Protein AF-A0A7S1RC04-F1 (afdb_monomer_lite)

pLDDT: mean 93.97, std 11.04, range [37.19, 98.81]

Sequence (158 aa):
VGATGAVGEEMIQVLHDRRFPLTELVLLASERSAGKKLSTAYGEKEVLPFSVEAAQACDIALLAVSGTFSTEFSPKITANGKTVVIDNSSAFRYHDEVPLVVPEINSDAMKGKLLVANPNCTTAIAAMALWPLHQRFTLRKVIVSTYQAGSRGGGGRR

Radius of gyration: 16.84 Å; chains: 1; bounding box: 43×35×43 Å

Organism: Alexandrium catenella (NCBI:txid2925)

Structure (mmCIF, N/CA/C/O backbone):
data_AF-A0A7S1RC04-F1
#
_entry.id   AF-A0A7S1RC04-F1
#
loop_
_atom_site.group_PDB
_atom_site.id
_atom_site.type_symbol
_atom_site.label_atom_id
_atom_site.label_alt_id
_atom_site.label_comp_id
_atom_site.label_asym_id
_atom_site.label_entity_id
_atom_site.label_seq_id
_atom_site.pdbx_PDB_ins_code
_atom_site.Cartn_x
_atom_site.Cartn_y
_atom_site.Cartn_z
_atom_site.occupancy
_atom_site.B_iso_or_equiv
_atom_site.auth_seq_id
_atom_site.auth_comp_id
_atom_site.auth_asym_id
_atom_site.auth_atom_id
_atom_site.pdbx_PDB_model_num
ATOM 1 N N . VAL A 1 1 ? -6.819 1.592 6.398 1.00 97.00 1 VAL A N 1
ATOM 2 C CA . VAL A 1 1 ? -6.542 2.812 7.199 1.00 97.00 1 VAL A CA 1
ATOM 3 C C . VAL A 1 1 ? -6.473 4.017 6.272 1.00 97.00 1 VAL A C 1
ATOM 5 O O . VAL A 1 1 ? -5.847 3.915 5.225 1.00 97.00 1 VAL A O 1
ATOM 8 N N . GLY A 1 2 ? -7.118 5.132 6.626 1.00 95.00 2 GLY A N 1
ATOM 9 C CA . GLY A 1 2 ? -7.278 6.290 5.734 1.00 95.00 2 GLY A CA 1
ATOM 10 C C . GLY A 1 2 ? -8.514 6.190 4.832 1.00 95.00 2 GLY A C 1
ATOM 11 O O . GLY A 1 2 ? -8.519 6.722 3.726 1.00 95.00 2 GLY A O 1
ATOM 12 N N . ALA A 1 3 ? -9.558 5.492 5.296 1.00 92.50 3 ALA A N 1
ATOM 13 C CA . ALA A 1 3 ? -10.728 5.123 4.492 1.00 92.50 3 ALA A CA 1
ATOM 14 C C . ALA A 1 3 ? -11.538 6.312 3.93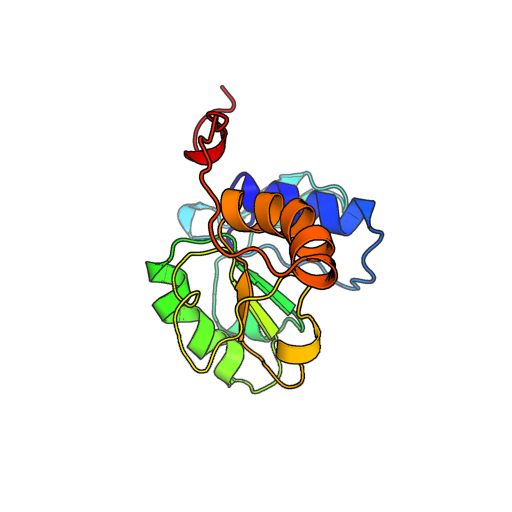9 1.00 92.50 3 ALA A C 1
ATOM 16 O O . ALA A 1 3 ? -12.232 6.163 2.945 1.00 92.50 3 ALA A O 1
ATOM 17 N N . THR A 1 4 ? -11.448 7.489 4.562 1.00 92.12 4 THR A N 1
ATOM 18 C CA . THR A 1 4 ? -12.226 8.687 4.195 1.00 92.12 4 THR A CA 1
ATOM 19 C C . THR A 1 4 ? -11.527 9.604 3.187 1.00 92.12 4 THR A C 1
ATOM 21 O O . THR A 1 4 ? -11.988 10.717 2.955 1.00 92.12 4 THR A O 1
ATOM 24 N N . GLY A 1 5 ? -10.344 9.227 2.696 1.00 91.50 5 GLY A N 1
ATOM 25 C CA . GLY A 1 5 ? -9.629 9.974 1.660 1.00 91.50 5 GLY A CA 1
ATOM 26 C C . GLY A 1 5 ? -9.881 9.387 0.274 1.00 91.50 5 GLY A C 1
ATOM 27 O O . GLY A 1 5 ? -10.222 8.215 0.158 1.00 91.50 5 GLY A O 1
ATOM 28 N N . ALA A 1 6 ? -9.610 10.161 -0.781 1.00 91.75 6 ALA A N 1
ATOM 29 C CA . ALA A 1 6 ? -9.843 9.740 -2.169 1.00 91.75 6 ALA A CA 1
ATOM 30 C C . ALA A 1 6 ? -9.187 8.390 -2.530 1.00 91.75 6 ALA A C 1
ATOM 32 O O . ALA A 1 6 ? -9.783 7.575 -3.223 1.00 91.75 6 ALA A O 1
ATOM 33 N N . VAL A 1 7 ? -7.972 8.126 -2.033 1.00 94.12 7 VAL A N 1
ATOM 34 C CA . VAL A 1 7 ? -7.292 6.836 -2.250 1.00 94.12 7 VAL A CA 1
ATOM 35 C C . VAL A 1 7 ? -7.971 5.702 -1.476 1.00 94.12 7 VAL A C 1
ATOM 37 O O . VAL A 1 7 ? -8.068 4.596 -1.990 1.00 94.12 7 VAL A O 1
ATOM 40 N N . GLY A 1 8 ? -8.442 5.961 -0.252 1.00 95.25 8 GLY A N 1
ATOM 41 C CA . GLY A 1 8 ? -9.150 4.965 0.554 1.00 95.25 8 GLY A CA 1
ATOM 42 C C . GLY A 1 8 ? -10.492 4.571 -0.064 1.00 95.25 8 GLY A C 1
ATOM 43 O O . GLY A 1 8 ? -10.797 3.384 -0.133 1.00 95.25 8 GLY A O 1
ATOM 44 N N . GLU A 1 9 ? -11.246 5.547 -0.573 1.00 94.50 9 GLU A N 1
ATOM 45 C CA . GLU A 1 9 ? -12.485 5.310 -1.326 1.00 94.50 9 GLU A CA 1
ATOM 46 C C . GLU A 1 9 ? -12.227 4.452 -2.573 1.00 94.50 9 GLU A C 1
ATOM 48 O O . GLU A 1 9 ? -12.908 3.449 -2.783 1.00 94.50 9 GLU A O 1
ATOM 53 N N . GLU A 1 10 ? -11.193 4.787 -3.351 1.00 95.94 10 GLU A N 1
ATOM 54 C CA . GLU A 1 10 ? -10.810 4.016 -4.538 1.00 95.94 10 GLU A CA 1
ATOM 55 C C . GLU A 1 10 ? -10.377 2.587 -4.180 1.00 95.94 10 GLU A C 1
ATOM 57 O O . GLU A 1 10 ? -10.778 1.636 -4.843 1.00 95.94 10 GLU A O 1
ATOM 62 N N . MET A 1 11 ? -9.609 2.399 -3.099 1.00 97.31 11 MET A N 1
ATOM 63 C CA . MET A 1 11 ? -9.238 1.061 -2.621 1.00 97.31 11 MET A CA 1
ATOM 64 C C . MET A 1 11 ? -10.478 0.206 -2.329 1.00 97.31 11 MET A C 1
ATOM 66 O O . MET A 1 11 ? -10.514 -0.961 -2.715 1.00 97.31 11 MET A O 1
ATOM 70 N N . ILE A 1 12 ? -11.501 0.774 -1.683 1.00 96.81 12 ILE A N 1
ATOM 71 C CA . ILE A 1 12 ? -12.757 0.067 -1.390 1.00 96.81 12 ILE A CA 1
ATOM 72 C C . ILE A 1 12 ? -13.484 -0.302 -2.690 1.00 96.81 12 ILE A C 1
ATOM 74 O O . ILE A 1 12 ? -13.947 -1.436 -2.827 1.00 96.81 12 ILE A O 1
ATOM 78 N N . GLN A 1 13 ? -13.553 0.622 -3.652 1.00 97.31 13 GLN A N 1
ATOM 79 C CA . GLN A 1 13 ? -14.194 0.374 -4.943 1.00 97.31 13 GLN A CA 1
ATOM 80 C C . GLN A 1 13 ? -13.475 -0.726 -5.738 1.00 97.31 13 GLN A C 1
ATOM 82 O O . GLN A 1 13 ? -14.113 -1.660 -6.218 1.00 97.31 13 GLN A O 1
ATOM 87 N N . VAL A 1 14 ? -12.142 -0.682 -5.808 1.00 97.31 14 VAL A N 1
ATOM 88 C CA . VAL A 1 14 ? -11.339 -1.694 -6.509 1.00 97.31 14 VAL A CA 1
ATOM 89 C C . VAL A 1 14 ? -11.496 -3.075 -5.870 1.00 97.31 14 VAL A C 1
ATOM 91 O O . VAL A 1 14 ? -11.603 -4.066 -6.593 1.00 97.31 14 VAL A O 1
ATOM 94 N N . LEU A 1 15 ? -11.539 -3.170 -4.535 1.00 97.94 15 LEU A N 1
ATOM 95 C CA . LEU A 1 15 ? -11.809 -4.442 -3.850 1.00 97.94 15 LEU A CA 1
ATOM 96 C C . LEU A 1 15 ? -13.155 -5.035 -4.288 1.00 97.94 15 LEU A C 1
ATOM 98 O O . LEU A 1 15 ? -13.232 -6.232 -4.579 1.00 97.94 15 LEU A O 1
ATOM 102 N N . HIS A 1 16 ? -14.185 -4.194 -4.397 1.00 97.56 16 HIS A N 1
ATOM 103 C CA . HIS A 1 16 ? -15.508 -4.609 -4.852 1.00 97.56 16 HIS A CA 1
ATOM 104 C C . HIS A 1 16 ? -15.491 -5.062 -6.315 1.00 97.56 16 HIS A C 1
ATOM 106 O O . HIS A 1 16 ? -15.916 -6.176 -6.623 1.00 97.56 16 HIS A O 1
ATOM 112 N N . ASP A 1 17 ? -14.942 -4.245 -7.213 1.00 98.00 17 ASP A N 1
ATOM 113 C CA . ASP A 1 17 ? -14.945 -4.511 -8.656 1.00 98.00 17 ASP A CA 1
ATOM 114 C C . ASP A 1 17 ? -14.143 -5.768 -9.009 1.00 98.00 17 ASP A C 1
ATOM 116 O O . ASP A 1 17 ? -14.490 -6.529 -9.916 1.00 98.00 17 ASP A O 1
ATOM 120 N N . ARG A 1 18 ? -13.085 -6.044 -8.239 1.00 97.44 18 ARG A N 1
ATOM 121 C CA . ARG A 1 18 ? -12.278 -7.263 -8.368 1.00 97.44 18 ARG A CA 1
ATOM 122 C C . ARG A 1 18 ? -12.934 -8.479 -7.717 1.00 97.44 18 ARG A C 1
ATOM 124 O O . ARG A 1 18 ? -12.379 -9.570 -7.850 1.00 97.44 18 ARG A O 1
ATOM 131 N N . ARG A 1 19 ? -14.087 -8.313 -7.053 1.00 97.19 19 ARG A N 1
ATOM 132 C CA . ARG A 1 19 ? -14.754 -9.325 -6.218 1.00 97.19 19 ARG A CA 1
ATOM 133 C C . ARG A 1 19 ? -13.761 -9.961 -5.247 1.00 97.19 19 ARG A C 1
ATOM 135 O O . ARG A 1 19 ? -13.673 -11.183 -5.146 1.00 97.19 19 ARG A O 1
ATOM 142 N N . PHE A 1 20 ? -12.953 -9.118 -4.601 1.00 97.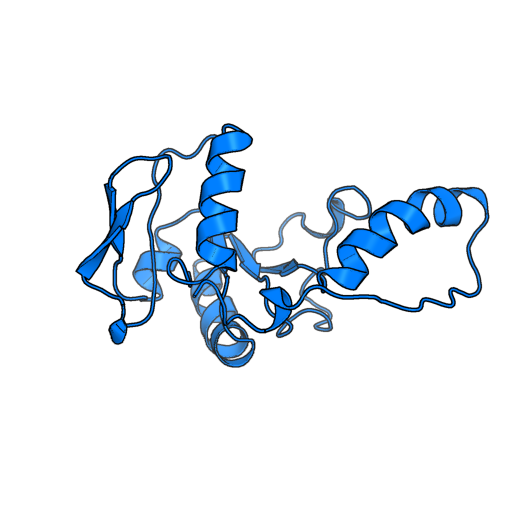69 20 PHE A N 1
ATOM 143 C CA . PHE A 1 20 ? -11.940 -9.576 -3.662 1.00 97.69 20 PHE A CA 1
ATOM 144 C C . PHE A 1 20 ? -12.621 -10.376 -2.537 1.00 97.69 20 PHE A C 1
ATOM 146 O O . PHE A 1 20 ? -13.628 -9.903 -2.003 1.00 97.69 20 PHE A O 1
ATOM 153 N N . PRO A 1 21 ? -12.120 -11.576 -2.187 1.00 96.38 21 PRO A N 1
ATOM 154 C CA . PRO A 1 21 ? -12.811 -12.509 -1.299 1.00 96.38 21 PRO A CA 1
ATOM 155 C C . PRO A 1 21 ? -12.653 -12.115 0.178 1.00 96.38 21 PRO A C 1
ATOM 157 O O . PRO A 1 21 ? -12.090 -12.860 0.974 1.00 96.38 21 PRO A O 1
ATOM 160 N N . LEU A 1 22 ? -13.127 -10.925 0.547 1.00 96.06 22 LEU A N 1
ATOM 161 C CA . LEU A 1 22 ? -13.176 -10.478 1.936 1.00 96.06 22 LEU A CA 1
ATOM 162 C C . LEU A 1 22 ? -14.443 -10.986 2.628 1.00 96.06 22 LEU A C 1
ATOM 164 O O . LEU A 1 22 ? -15.527 -10.993 2.045 1.00 96.06 22 LEU A O 1
ATOM 168 N N . THR A 1 23 ? -14.300 -11.382 3.887 1.00 96.62 23 THR A N 1
ATOM 169 C CA . THR A 1 23 ? -15.412 -11.715 4.789 1.00 96.62 23 THR A CA 1
ATOM 170 C C . THR A 1 23 ? -15.867 -10.497 5.590 1.00 96.62 23 THR A C 1
ATOM 172 O O . THR A 1 23 ? -17.047 -10.373 5.911 1.00 96.62 23 THR A O 1
ATOM 175 N N . GLU A 1 24 ? -14.947 -9.574 5.870 1.00 96.75 24 GLU A N 1
ATOM 176 C CA . GLU A 1 24 ? -15.186 -8.371 6.656 1.00 96.75 24 GLU A CA 1
ATOM 177 C C . GLU A 1 24 ? -14.408 -7.177 6.084 1.00 96.75 24 GLU A C 1
ATOM 179 O O . GLU A 1 24 ? -13.283 -7.313 5.603 1.00 96.75 24 GLU A O 1
ATOM 184 N N . LEU A 1 25 ? -15.026 -5.992 6.128 1.00 97.62 25 LEU A N 1
ATOM 185 C CA . LEU A 1 25 ? -14.415 -4.723 5.736 1.00 97.62 25 LEU A CA 1
ATOM 186 C C . LEU A 1 25 ? -14.439 -3.764 6.929 1.00 97.62 25 LEU A C 1
ATOM 188 O O . LEU A 1 25 ? -15.508 -3.279 7.303 1.00 97.62 25 LEU A O 1
ATOM 192 N N . VAL A 1 26 ? -13.258 -3.460 7.474 1.00 98.00 26 VAL A N 1
ATOM 193 C CA . VAL A 1 26 ? -13.074 -2.536 8.603 1.00 98.00 26 VAL A CA 1
ATOM 194 C C . VAL A 1 26 ? -12.510 -1.204 8.105 1.00 98.00 26 VAL A C 1
ATOM 196 O O . VAL A 1 26 ? -11.419 -1.137 7.531 1.00 98.00 26 VAL A O 1
ATOM 199 N N . LEU A 1 27 ? -13.247 -0.114 8.329 1.00 98.12 27 LEU A N 1
ATOM 200 C CA . LEU A 1 27 ? -12.855 1.226 7.890 1.00 98.12 27 LEU A CA 1
ATOM 201 C C . LEU A 1 27 ? -12.223 2.002 9.048 1.00 98.12 27 LEU A C 1
ATOM 203 O O . LEU A 1 27 ? -12.922 2.469 9.937 1.00 98.12 27 LEU A O 1
ATOM 207 N N . LEU A 1 28 ? -10.899 2.163 9.018 1.00 97.94 28 LEU A N 1
ATOM 208 C CA . LEU A 1 28 ? -10.142 2.897 10.044 1.00 97.94 28 LEU A CA 1
ATOM 209 C C . LEU A 1 28 ? -9.717 4.282 9.541 1.00 97.94 28 LEU A C 1
ATOM 211 O O . LEU A 1 28 ? -9.136 4.395 8.450 1.00 97.94 28 LEU A O 1
ATOM 215 N N . ALA A 1 29 ? -9.935 5.326 10.342 1.00 94.75 29 ALA A N 1
ATOM 216 C CA . ALA A 1 29 ? -9.491 6.696 10.064 1.00 94.75 29 ALA A CA 1
ATOM 217 C C . ALA A 1 29 ? -9.077 7.445 11.347 1.00 94.75 29 ALA A C 1
ATOM 219 O O . ALA A 1 29 ? -9.044 6.875 12.431 1.00 94.75 29 ALA A O 1
ATOM 220 N N . SER A 1 30 ? -8.721 8.728 11.233 1.00 91.81 30 SER A N 1
ATOM 221 C CA . SER A 1 30 ? -8.429 9.566 12.404 1.00 91.81 30 SER A CA 1
ATOM 222 C C . SER A 1 30 ? -9.666 9.774 13.283 1.00 91.81 30 SER A C 1
ATOM 224 O O . SER A 1 30 ? -10.789 9.692 12.788 1.00 91.81 30 SER A O 1
ATOM 226 N N . GLU A 1 31 ? -9.471 10.147 14.552 1.00 91.19 31 GLU A N 1
ATOM 227 C CA . GLU A 1 31 ? -10.570 10.478 15.479 1.00 91.19 31 GLU A CA 1
ATOM 228 C C . GLU A 1 31 ? -11.537 11.521 14.904 1.00 91.19 31 GLU A C 1
ATOM 230 O O . GLU A 1 31 ? -12.748 11.375 15.013 1.00 91.19 31 GLU A O 1
ATOM 235 N N . ARG A 1 32 ? -11.020 12.521 14.174 1.00 89.56 32 ARG A N 1
ATOM 236 C CA . ARG A 1 32 ? -11.834 13.541 13.480 1.00 89.56 32 ARG A CA 1
ATOM 237 C C . ARG A 1 32 ? -12.855 12.942 12.502 1.00 89.56 32 ARG A C 1
ATOM 239 O O . ARG A 1 32 ? -13.819 13.603 12.119 1.00 89.56 32 ARG A O 1
ATOM 246 N N . SER A 1 33 ? -12.585 11.745 11.997 1.00 90.38 33 SER A N 1
ATOM 247 C CA . SER A 1 33 ? -13.412 11.082 10.992 1.00 90.38 33 SER A CA 1
ATOM 248 C C . SER A 1 33 ? -14.164 9.869 11.535 1.00 90.38 33 SER A C 1
ATOM 250 O O . SER A 1 33 ? -14.984 9.321 10.803 1.00 90.38 33 SER A O 1
ATOM 252 N N . ALA A 1 34 ? -13.904 9.473 12.781 1.00 91.38 34 ALA A N 1
ATOM 253 C CA . ALA A 1 34 ? -14.606 8.389 13.449 1.00 91.38 34 ALA A CA 1
ATOM 254 C C . ALA A 1 34 ? -16.098 8.720 13.635 1.00 91.38 34 ALA A C 1
ATOM 256 O O . ALA A 1 34 ? -16.475 9.885 13.769 1.00 91.38 34 ALA A O 1
ATOM 257 N N . GLY A 1 35 ? -16.949 7.694 13.591 1.00 92.62 35 GLY A N 1
ATOM 258 C CA . GLY A 1 35 ? -18.408 7.807 13.691 1.00 92.62 35 GLY A CA 1
ATOM 259 C C . GLY A 1 35 ? -19.099 8.287 12.409 1.00 92.62 35 GLY A C 1
ATOM 260 O O . GLY A 1 35 ? -20.327 8.285 12.323 1.00 92.62 35 GLY A O 1
ATOM 261 N N . LYS A 1 36 ? -18.343 8.683 11.374 1.00 93.69 36 LYS A N 1
ATOM 262 C CA . LYS A 1 36 ? -18.922 8.959 10.055 1.00 93.69 36 LYS A CA 1
ATOM 263 C C . LYS A 1 36 ? -19.407 7.665 9.425 1.00 93.69 36 LYS A C 1
ATOM 265 O O . LYS A 1 36 ? -18.735 6.640 9.499 1.00 93.69 36 LYS A O 1
ATOM 270 N N . LYS A 1 37 ? -20.527 7.744 8.718 1.00 94.75 37 LYS A N 1
ATOM 271 C CA . LYS A 1 37 ? -20.991 6.665 7.854 1.00 94.75 37 LYS A CA 1
ATOM 272 C C . LYS A 1 37 ? -20.551 6.927 6.421 1.00 94.75 37 LYS A C 1
ATOM 274 O O . LYS A 1 37 ? -20.836 7.989 5.873 1.00 94.75 37 LYS A O 1
ATOM 279 N N . LEU A 1 38 ? -19.838 5.976 5.831 1.00 94.00 38 LEU A N 1
ATOM 280 C CA . LEU A 1 38 ? -19.465 5.997 4.422 1.00 94.00 38 LEU A CA 1
ATOM 281 C C . LEU A 1 38 ? -20.409 5.088 3.642 1.00 94.00 38 LEU A C 1
ATOM 283 O O . LEU A 1 38 ? -20.582 3.917 3.982 1.00 94.00 38 LEU A O 1
ATOM 287 N N . SER A 1 39 ? -20.998 5.626 2.576 1.00 94.50 39 SER A N 1
ATOM 288 C CA . SER A 1 39 ? -21.668 4.808 1.570 1.00 94.50 39 SER A CA 1
ATOM 289 C C . SER A 1 39 ? -20.593 4.133 0.724 1.00 94.50 39 SER A C 1
ATOM 291 O O . SER A 1 39 ? -19.794 4.811 0.081 1.00 94.50 39 SER A O 1
ATOM 293 N N . THR A 1 40 ? -20.527 2.806 0.778 1.00 95.25 40 THR A N 1
ATOM 294 C CA . THR A 1 40 ? -19.552 2.011 0.025 1.00 95.25 40 THR A CA 1
ATOM 295 C C . THR A 1 40 ? -20.266 1.032 -0.896 1.00 95.25 40 THR A C 1
ATOM 297 O O . THR A 1 40 ? -21.453 0.749 -0.721 1.00 95.25 40 THR A O 1
ATOM 300 N N . ALA A 1 41 ? -19.531 0.433 -1.832 1.00 91.94 41 ALA A N 1
ATOM 301 C CA . ALA A 1 41 ? -20.053 -0.664 -2.645 1.00 91.94 41 ALA A CA 1
ATOM 302 C C . ALA A 1 41 ? -20.456 -1.906 -1.811 1.00 91.94 41 ALA A C 1
ATOM 304 O O . ALA A 1 41 ? -21.198 -2.759 -2.285 1.00 91.94 41 ALA A O 1
ATOM 305 N N . TYR A 1 42 ? -20.036 -1.979 -0.541 1.00 94.88 42 TYR A N 1
ATOM 306 C CA . TYR A 1 42 ? -20.425 -3.003 0.436 1.00 94.88 42 TYR A CA 1
ATOM 307 C C . TYR A 1 42 ? -21.560 -2.543 1.371 1.00 94.88 42 TYR A C 1
ATOM 309 O O . TYR A 1 42 ? -21.734 -3.090 2.463 1.00 94.88 42 TYR A O 1
ATOM 317 N N . GLY A 1 43 ? -22.307 -1.511 0.969 1.00 95.06 43 GLY A N 1
ATOM 318 C CA . GLY A 1 43 ? -23.336 -0.862 1.776 1.00 95.06 43 GLY A CA 1
ATOM 319 C C . GLY A 1 43 ? -22.791 0.256 2.668 1.00 95.06 43 GLY A C 1
ATOM 320 O O . GLY A 1 43 ? -21.632 0.668 2.569 1.00 95.06 43 GLY A O 1
ATOM 321 N N . GLU A 1 44 ? -23.653 0.777 3.538 1.00 97.00 44 GLU A N 1
ATOM 322 C CA . GLU A 1 44 ? -23.272 1.794 4.519 1.00 97.00 44 GLU A CA 1
ATOM 323 C C . GLU A 1 44 ? -22.389 1.171 5.612 1.00 97.00 44 GLU A C 1
ATOM 325 O O . GLU A 1 44 ? -22.755 0.170 6.230 1.00 97.00 44 GLU A O 1
ATOM 330 N N . LYS A 1 45 ? -21.210 1.756 5.841 1.00 96.50 45 LYS A N 1
ATOM 331 C CA . LYS A 1 45 ? -20.232 1.296 6.833 1.00 96.50 45 LYS A CA 1
ATOM 332 C C . LYS A 1 45 ? -19.828 2.443 7.747 1.00 96.50 45 LYS A C 1
ATOM 334 O O . LYS A 1 45 ? -19.566 3.553 7.285 1.00 96.50 45 LYS A O 1
ATOM 339 N N . GLU A 1 46 ? -19.760 2.170 9.042 1.00 97.00 46 GLU A N 1
ATOM 340 C CA . GLU A 1 46 ? -19.236 3.123 10.014 1.00 97.00 46 GLU A CA 1
ATOM 341 C C . GLU A 1 46 ? -17.705 3.165 9.956 1.00 97.00 46 GLU A C 1
ATOM 343 O O . GLU A 1 46 ? -17.036 2.137 9.834 1.00 97.00 46 GLU A O 1
ATOM 348 N N . VAL A 1 47 ? -17.152 4.372 10.031 1.00 97.50 47 VAL A N 1
ATOM 349 C CA . VAL A 1 47 ? -15.717 4.610 10.143 1.00 97.50 47 VAL A CA 1
ATOM 350 C C . VAL A 1 47 ? -15.330 4.578 11.613 1.00 97.50 47 VAL A C 1
ATOM 352 O O . VAL A 1 47 ? -15.769 5.415 12.400 1.00 97.50 47 VAL A O 1
ATOM 355 N N . LEU A 1 48 ? -14.463 3.641 11.972 1.00 97.69 48 LEU A N 1
ATOM 356 C CA . LEU A 1 48 ? -13.939 3.489 13.320 1.00 97.69 48 LEU A CA 1
ATOM 357 C C . LEU A 1 48 ? -12.674 4.346 13.511 1.00 97.69 48 LEU A C 1
ATOM 359 O O . LEU A 1 48 ? -11.925 4.584 12.548 1.00 97.69 48 LEU A O 1
ATOM 363 N N . PRO A 1 49 ? -12.402 4.810 14.744 1.00 97.19 49 PRO A N 1
ATOM 364 C CA . PRO A 1 49 ? -11.122 5.425 15.053 1.00 97.19 49 PRO A CA 1
ATOM 365 C C . PRO A 1 49 ? -10.005 4.396 14.860 1.00 97.19 49 PRO A C 1
ATOM 367 O O . PRO A 1 49 ? -10.153 3.212 15.158 1.00 97.19 49 PRO A O 1
ATOM 370 N N . PHE A 1 50 ? -8.875 4.848 14.333 1.00 97.94 50 PHE A N 1
ATOM 371 C CA . PHE A 1 50 ? -7.702 4.006 14.193 1.00 97.94 50 PHE A CA 1
ATOM 372 C C . PHE A 1 50 ? -7.175 3.586 15.569 1.00 97.94 50 PHE A C 1
ATOM 374 O O . PHE A 1 50 ? -6.907 4.429 16.422 1.00 97.94 50 PHE A O 1
ATOM 381 N N . SER A 1 51 ? -6.933 2.287 15.724 1.00 98.00 51 SER A N 1
ATOM 382 C CA . SER A 1 51 ? -6.054 1.739 16.749 1.00 98.00 51 SER A CA 1
ATOM 383 C C . SER A 1 51 ? -5.185 0.638 16.137 1.00 98.00 51 SER A C 1
ATOM 385 O O . SER A 1 51 ? -5.523 0.071 15.088 1.00 98.00 51 SER A O 1
ATOM 387 N N . VAL A 1 52 ? -4.052 0.342 16.775 1.00 98.44 52 VAL A N 1
ATOM 388 C CA . VAL A 1 52 ? -3.165 -0.742 16.328 1.00 98.44 52 VAL A CA 1
ATOM 389 C C . VAL A 1 52 ? -3.882 -2.083 16.456 1.00 98.44 52 VAL A C 1
ATOM 391 O O . VAL A 1 52 ? -3.789 -2.901 15.552 1.00 98.44 52 VAL A O 1
ATOM 394 N N . GLU A 1 53 ? -4.660 -2.274 17.516 1.00 98.31 53 GLU A N 1
ATOM 395 C CA . GLU A 1 53 ? -5.414 -3.496 17.806 1.00 98.31 53 GLU A CA 1
ATOM 396 C C . GLU A 1 53 ? -6.476 -3.757 16.734 1.00 98.31 53 GLU A C 1
ATOM 398 O O . GLU A 1 53 ? -6.581 -4.872 16.229 1.00 98.31 53 GLU A O 1
ATOM 403 N N . ALA A 1 54 ? -7.221 -2.723 16.326 1.00 97.88 54 ALA A N 1
ATOM 404 C CA . ALA A 1 54 ? -8.220 -2.845 15.269 1.00 97.88 54 ALA A CA 1
ATOM 405 C C . ALA A 1 54 ? -7.579 -3.192 13.915 1.00 97.88 54 ALA A C 1
ATOM 407 O O . ALA A 1 54 ? -8.117 -3.994 13.154 1.00 97.88 54 ALA A O 1
ATOM 408 N N . ALA A 1 55 ? -6.407 -2.621 13.617 1.00 98.31 55 ALA A N 1
ATOM 409 C CA . ALA A 1 55 ? -5.649 -2.981 12.422 1.00 98.31 55 ALA A CA 1
ATOM 410 C C . ALA A 1 55 ? -5.069 -4.406 12.512 1.00 98.31 55 ALA A C 1
ATOM 412 O O . ALA A 1 55 ? -5.093 -5.132 11.523 1.00 98.31 55 ALA A O 1
ATOM 413 N N . GLN A 1 56 ? -4.596 -4.819 13.690 1.00 98.56 56 GLN A N 1
ATOM 414 C CA . GLN A 1 56 ? -4.050 -6.153 13.960 1.00 98.56 56 GLN A CA 1
ATOM 415 C C . GLN A 1 56 ? -5.107 -7.263 13.970 1.00 98.56 56 GLN A C 1
ATOM 417 O O . GLN A 1 56 ? -4.760 -8.434 13.819 1.00 98.56 56 GLN A O 1
ATOM 422 N N . ALA A 1 57 ? -6.382 -6.917 14.156 1.00 98.12 57 ALA A N 1
ATOM 423 C CA . ALA A 1 57 ? -7.497 -7.849 14.027 1.00 98.12 57 ALA A CA 1
ATOM 424 C C . ALA A 1 57 ? -7.785 -8.237 12.563 1.00 98.12 57 ALA A C 1
ATOM 426 O O . ALA A 1 57 ? -8.493 -9.210 12.324 1.00 98.12 57 ALA A O 1
ATOM 427 N N . CYS A 1 58 ? -7.236 -7.499 11.591 1.00 98.44 58 CYS A N 1
ATOM 428 C CA . CYS A 1 58 ? -7.374 -7.793 10.167 1.00 98.44 58 CYS A CA 1
ATOM 429 C C . CYS A 1 58 ? -6.212 -8.662 9.656 1.00 98.44 58 CYS A C 1
ATOM 431 O O . CYS A 1 58 ? -5.063 -8.498 10.078 1.00 98.44 58 CYS A O 1
ATOM 433 N N . ASP A 1 59 ? -6.481 -9.509 8.660 1.00 98.44 59 ASP A N 1
ATOM 434 C CA . ASP A 1 59 ? -5.427 -10.239 7.938 1.00 98.44 59 ASP A CA 1
ATOM 435 C C . ASP A 1 59 ? -4.582 -9.298 7.064 1.00 98.44 59 ASP A C 1
ATOM 437 O O . ASP A 1 59 ? -3.363 -9.443 6.963 1.00 98.44 59 ASP A O 1
ATOM 441 N N . ILE A 1 60 ? -5.231 -8.308 6.437 1.00 98.50 60 ILE A N 1
ATOM 442 C CA . ILE A 1 60 ? -4.603 -7.336 5.537 1.00 98.50 60 ILE A CA 1
ATOM 443 C C . ILE A 1 60 ? -5.001 -5.917 5.947 1.00 98.50 60 ILE A C 1
ATOM 445 O O . ILE A 1 60 ? -6.183 -5.589 6.042 1.00 98.50 60 ILE A O 1
ATOM 449 N N . ALA A 1 61 ? -4.008 -5.045 6.108 1.00 98.56 61 ALA A N 1
ATOM 450 C CA . ALA A 1 61 ? -4.183 -3.620 6.341 1.00 98.56 61 ALA A CA 1
ATOM 451 C C . ALA A 1 61 ? -3.689 -2.813 5.128 1.00 98.56 61 ALA A C 1
ATOM 453 O O . ALA A 1 61 ? -2.490 -2.667 4.895 1.00 98.56 61 ALA A O 1
ATOM 454 N N . LEU A 1 62 ? -4.627 -2.245 4.364 1.00 98.56 62 LEU A N 1
ATOM 455 C CA . LEU A 1 62 ? -4.320 -1.299 3.286 1.00 98.56 62 LEU A CA 1
ATOM 456 C C . LEU A 1 62 ? -4.171 0.115 3.861 1.00 98.56 62 LEU A C 1
ATOM 458 O O . LEU A 1 62 ? -5.094 0.629 4.505 1.00 98.56 62 LEU A O 1
ATOM 462 N N . LEU A 1 63 ? -3.019 0.750 3.653 1.00 98.44 63 LEU A N 1
ATOM 463 C CA . LEU A 1 63 ? -2.697 2.063 4.216 1.00 98.44 63 LEU A CA 1
ATOM 464 C C . LEU A 1 63 ? -2.737 3.155 3.142 1.00 98.44 63 LEU A C 1
ATOM 466 O O . LEU A 1 63 ? -1.865 3.232 2.283 1.00 98.44 63 LEU A O 1
ATOM 470 N N . ALA A 1 64 ? -3.726 4.044 3.244 1.00 96.81 64 ALA A N 1
ATOM 471 C CA . A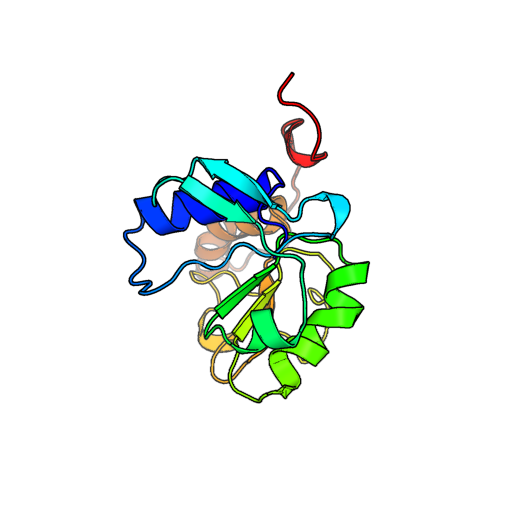LA A 1 64 ? -3.874 5.268 2.455 1.00 96.81 64 ALA A CA 1
ATOM 472 C C . ALA A 1 64 ? -3.651 6.503 3.348 1.00 96.81 64 ALA A C 1
ATOM 474 O O . ALA A 1 64 ? -4.541 7.327 3.559 1.00 96.81 64 ALA A O 1
ATOM 475 N N . VAL A 1 65 ? -2.462 6.587 3.940 1.00 96.00 65 VAL A N 1
ATOM 476 C CA . VAL A 1 65 ? -2.105 7.538 5.007 1.00 96.00 65 VAL A CA 1
ATOM 477 C C . VAL A 1 65 ? -0.828 8.311 4.666 1.00 96.00 65 VAL A C 1
ATOM 479 O O . VAL A 1 65 ? -0.184 8.055 3.647 1.00 96.00 65 VAL A O 1
ATOM 482 N N . SER A 1 66 ? -0.459 9.288 5.500 1.00 95.94 66 SER A N 1
ATOM 483 C CA . SER A 1 66 ? 0.805 10.012 5.337 1.00 95.94 66 SER A CA 1
ATOM 484 C C . SER A 1 66 ? 2.012 9.102 5.586 1.00 95.94 66 SER A C 1
ATOM 486 O O . SER A 1 66 ? 1.929 8.117 6.319 1.00 95.94 66 SER A O 1
ATOM 488 N N . GLY A 1 67 ? 3.167 9.481 5.027 1.00 97.00 67 GLY A N 1
ATOM 489 C CA . GLY A 1 67 ? 4.424 8.778 5.290 1.00 97.00 67 GLY A CA 1
ATOM 490 C C . GLY A 1 67 ? 4.784 8.764 6.777 1.00 97.00 67 GLY A C 1
ATOM 491 O O . GLY A 1 67 ? 5.146 7.723 7.300 1.00 97.00 67 GLY A O 1
ATOM 492 N N . THR A 1 68 ? 4.581 9.882 7.479 1.00 97.81 68 THR A N 1
ATOM 493 C CA . THR A 1 68 ? 4.827 9.983 8.928 1.00 97.81 68 THR A CA 1
ATOM 494 C C . THR A 1 68 ? 3.996 8.989 9.735 1.00 97.81 68 THR A C 1
ATOM 496 O O . THR A 1 68 ? 4.530 8.311 10.606 1.00 97.81 68 THR A O 1
ATOM 499 N N . PHE A 1 69 ? 2.708 8.858 9.407 1.00 97.62 69 PHE A N 1
ATOM 500 C CA . PHE A 1 69 ? 1.826 7.895 10.054 1.00 97.62 69 PHE A CA 1
ATOM 501 C C . PHE A 1 69 ? 2.281 6.462 9.764 1.00 97.62 69 PHE A C 1
ATOM 503 O O . PHE A 1 69 ? 2.363 5.644 10.674 1.00 97.62 69 PHE A O 1
ATOM 510 N N . SER A 1 70 ? 2.598 6.152 8.503 1.00 98.25 70 SER A N 1
ATOM 511 C CA . SER A 1 70 ? 3.061 4.812 8.133 1.00 98.25 70 SER A CA 1
ATOM 512 C C . SER A 1 70 ? 4.365 4.446 8.846 1.00 98.25 70 SER A C 1
ATOM 514 O O . SER A 1 70 ? 4.455 3.358 9.408 1.00 98.25 70 SER A O 1
ATOM 516 N N . THR A 1 71 ? 5.348 5.353 8.898 1.00 98.50 71 THR A N 1
ATOM 517 C CA . THR A 1 71 ? 6.614 5.134 9.617 1.00 98.50 71 THR A CA 1
ATOM 518 C C . THR A 1 71 ? 6.379 4.743 11.073 1.00 98.50 71 THR A C 1
ATOM 520 O O . THR A 1 71 ? 7.042 3.842 11.579 1.00 98.50 71 THR A O 1
ATOM 523 N N . GLU A 1 72 ? 5.422 5.388 11.739 1.00 98.44 72 GLU A N 1
ATOM 524 C CA . GLU A 1 72 ? 5.109 5.089 13.132 1.00 98.44 72 GLU A CA 1
ATOM 525 C C . GLU A 1 72 ? 4.329 3.778 13.303 1.00 98.44 72 GLU A C 1
ATOM 527 O O . GLU A 1 72 ? 4.635 2.984 14.197 1.00 98.44 72 GLU A O 1
ATOM 532 N N . PHE A 1 73 ? 3.289 3.563 12.496 1.00 98.62 73 PHE A N 1
ATOM 533 C CA . PHE A 1 73 ? 2.287 2.538 12.781 1.00 98.62 73 PHE A CA 1
ATOM 534 C C . PHE A 1 73 ? 2.447 1.258 11.973 1.00 98.62 73 PHE A C 1
ATOM 536 O O . PHE A 1 73 ? 2.076 0.208 12.488 1.00 98.62 73 PHE A O 1
ATOM 543 N N . SER A 1 74 ? 3.027 1.285 10.772 1.00 98.62 74 SER A N 1
ATOM 544 C CA . SER A 1 74 ? 3.227 0.064 9.979 1.00 98.62 74 SER A CA 1
ATOM 545 C C . SER A 1 74 ? 4.017 -1.007 10.748 1.00 98.62 74 SER A C 1
ATOM 547 O O . SER A 1 74 ? 3.514 -2.127 10.830 1.00 98.62 74 SER A O 1
ATOM 549 N N . PRO A 1 75 ? 5.148 -0.694 11.424 1.00 98.44 75 PRO A N 1
ATOM 550 C CA . PRO A 1 75 ? 5.864 -1.684 12.234 1.00 98.44 75 PRO A CA 1
ATOM 551 C C . PRO A 1 75 ? 5.028 -2.213 13.407 1.00 98.44 75 PRO A C 1
ATOM 553 O O . PRO A 1 75 ? 5.045 -3.410 13.690 1.00 98.44 75 PRO A O 1
ATOM 556 N N . LYS A 1 76 ? 4.256 -1.334 14.064 1.00 98.69 76 LYS A N 1
ATOM 557 C CA . LYS A 1 76 ? 3.375 -1.696 15.188 1.00 98.69 76 LYS A CA 1
ATOM 558 C C . LYS A 1 76 ? 2.256 -2.634 14.733 1.00 98.69 76 LYS A C 1
ATOM 560 O O . LYS A 1 76 ? 1.982 -3.622 15.403 1.00 98.69 76 LYS A O 1
ATOM 565 N N . ILE A 1 77 ? 1.643 -2.369 13.579 1.00 98.75 77 ILE A N 1
ATOM 566 C CA . ILE A 1 77 ? 0.591 -3.217 13.006 1.00 98.75 77 ILE A CA 1
ATOM 567 C C . ILE A 1 77 ? 1.159 -4.605 12.686 1.00 98.75 77 ILE A C 1
ATOM 569 O O . ILE A 1 77 ? 0.578 -5.605 13.089 1.00 98.75 77 ILE A O 1
ATOM 573 N N . THR A 1 78 ? 2.331 -4.686 12.053 1.00 98.62 78 THR A N 1
ATOM 574 C CA . THR A 1 78 ? 2.948 -5.977 11.698 1.00 98.62 78 THR A CA 1
ATOM 575 C C . THR A 1 78 ? 3.542 -6.747 12.882 1.00 98.62 78 THR A C 1
ATOM 577 O O . THR A 1 78 ? 3.879 -7.921 12.740 1.00 98.62 78 THR A O 1
ATOM 580 N N . ALA A 1 79 ? 3.680 -6.121 14.056 1.00 98.44 79 ALA A N 1
ATOM 581 C CA . ALA A 1 79 ? 4.333 -6.720 15.224 1.00 98.44 79 ALA A CA 1
ATOM 582 C C . ALA A 1 79 ? 3.614 -7.969 15.771 1.00 98.44 79 ALA A C 1
ATOM 584 O O . ALA A 1 79 ? 4.224 -8.753 16.494 1.00 98.44 79 ALA A O 1
ATOM 585 N N . ASN A 1 80 ? 2.344 -8.192 15.411 1.00 97.94 80 ASN A N 1
ATOM 586 C CA . ASN A 1 80 ? 1.615 -9.412 15.769 1.00 97.94 80 ASN A CA 1
ATOM 587 C C . ASN A 1 80 ? 2.057 -10.656 14.967 1.00 97.94 80 ASN A C 1
ATOM 589 O O . ASN A 1 80 ? 1.576 -11.757 15.238 1.00 97.94 80 ASN A O 1
ATOM 593 N N . GLY A 1 81 ? 2.934 -10.489 13.969 1.00 98.00 81 GLY A N 1
ATOM 594 C CA . GLY A 1 81 ? 3.456 -11.571 13.137 1.00 98.00 81 GLY A CA 1
ATOM 595 C C . GLY A 1 81 ? 2.462 -12.135 12.115 1.00 98.00 81 GLY A C 1
ATOM 596 O O . GLY A 1 81 ? 2.754 -13.162 11.507 1.00 98.00 81 GLY A O 1
ATOM 597 N N . LYS A 1 82 ? 1.287 -11.513 11.946 1.00 97.88 82 LYS A N 1
ATOM 598 C CA . LYS A 1 82 ? 0.182 -12.047 11.130 1.00 97.88 82 LYS A CA 1
ATOM 599 C C . LYS A 1 82 ? -0.382 -11.037 10.139 1.00 97.88 82 LYS A C 1
ATOM 601 O O . LYS A 1 82 ? -0.574 -11.383 8.980 1.00 97.88 82 LYS A O 1
ATOM 606 N N . THR A 1 83 ? -0.643 -9.807 10.577 1.00 98.69 83 THR A N 1
ATOM 607 C CA . THR A 1 83 ? -1.264 -8.792 9.722 1.00 98.69 83 THR A CA 1
ATOM 608 C C . THR A 1 83 ? -0.281 -8.327 8.660 1.00 98.69 83 THR A C 1
ATOM 610 O O . THR A 1 83 ? 0.808 -7.845 8.976 1.00 98.69 83 THR A O 1
ATOM 613 N N . VAL A 1 84 ? -0.691 -8.429 7.398 1.00 98.69 84 VAL A N 1
ATOM 614 C CA . VAL A 1 84 ? 0.071 -7.916 6.261 1.00 98.69 84 VAL A CA 1
ATOM 615 C C . VAL A 1 84 ? -0.325 -6.467 5.992 1.00 98.69 84 VAL A C 1
ATOM 617 O O . VAL A 1 84 ? -1.475 -6.164 5.685 1.00 98.69 84 VAL A O 1
ATOM 620 N N . VAL A 1 85 ? 0.637 -5.559 6.067 1.00 98.81 85 VAL A N 1
ATOM 621 C CA . VAL A 1 85 ? 0.491 -4.147 5.724 1.00 98.81 85 VAL A CA 1
ATOM 622 C C . VAL A 1 85 ? 0.920 -3.912 4.279 1.00 98.81 85 VAL A C 1
ATOM 624 O O . VAL A 1 85 ? 2.059 -4.193 3.902 1.00 98.81 85 VAL A O 1
ATOM 627 N N . ILE A 1 86 ? 0.021 -3.321 3.491 1.00 98.56 86 ILE A N 1
ATOM 628 C CA . ILE A 1 86 ? 0.326 -2.773 2.165 1.00 98.56 86 ILE A CA 1
ATOM 629 C C . ILE A 1 86 ? 0.307 -1.247 2.269 1.00 98.56 86 ILE A C 1
ATOM 631 O O . ILE A 1 86 ? -0.757 -0.636 2.410 1.00 98.56 86 ILE A O 1
ATOM 635 N N . ASP A 1 87 ? 1.485 -0.628 2.215 1.00 98.50 87 ASP A N 1
ATOM 636 C CA . ASP A 1 87 ? 1.651 0.812 2.408 1.00 98.50 87 ASP A CA 1
ATOM 637 C C . ASP A 1 87 ? 1.709 1.578 1.080 1.00 98.50 87 ASP A C 1
ATOM 639 O O . ASP A 1 87 ? 2.654 1.434 0.305 1.00 98.50 87 ASP A O 1
ATOM 643 N N . ASN A 1 88 ? 0.719 2.442 0.835 1.00 97.62 88 ASN A N 1
ATOM 644 C CA . ASN A 1 88 ? 0.679 3.334 -0.329 1.00 97.62 88 ASN A CA 1
ATOM 645 C C . ASN A 1 88 ? 1.520 4.613 -0.157 1.00 97.62 88 ASN A C 1
ATOM 647 O O . ASN A 1 88 ? 1.742 5.363 -1.116 1.00 97.62 88 ASN A O 1
ATOM 651 N N . SER A 1 89 ? 1.985 4.897 1.059 1.00 97.44 89 SER A N 1
ATOM 652 C CA . SER A 1 89 ? 2.814 6.062 1.340 1.00 97.44 89 SER A CA 1
ATOM 653 C C . SER A 1 89 ? 4.230 5.920 0.751 1.00 97.44 89 SER A C 1
ATOM 655 O O . SER A 1 89 ? 4.604 4.917 0.144 1.00 97.44 89 SER A O 1
ATOM 657 N N . SER A 1 90 ? 5.051 6.962 0.893 1.00 97.12 90 SER A N 1
ATOM 658 C CA . SER A 1 90 ? 6.468 6.904 0.517 1.00 97.12 90 SER A CA 1
ATOM 659 C C . SER A 1 90 ? 7.385 6.354 1.613 1.00 97.12 90 SER A C 1
ATOM 661 O O . SER A 1 90 ? 8.578 6.236 1.349 1.00 97.12 90 SER A O 1
ATOM 663 N N . ALA A 1 91 ? 6.867 6.056 2.810 1.00 98.25 91 ALA A N 1
ATOM 664 C CA . ALA A 1 91 ? 7.660 5.826 4.021 1.00 98.25 91 ALA A CA 1
ATOM 665 C C . ALA A 1 91 ? 8.719 4.727 3.871 1.00 98.25 91 ALA A C 1
ATOM 667 O O . ALA A 1 91 ? 9.862 4.926 4.269 1.00 98.25 91 ALA A O 1
ATOM 668 N N . PHE A 1 92 ? 8.354 3.600 3.257 1.00 98.25 92 PHE A N 1
ATOM 669 C CA . PHE A 1 92 ? 9.209 2.410 3.205 1.00 98.25 92 PHE A CA 1
ATOM 670 C C . PHE A 1 92 ? 9.710 2.053 1.804 1.00 98.25 92 PHE A C 1
ATOM 672 O O . PHE A 1 92 ? 10.313 1.003 1.617 1.00 98.25 92 PHE A O 1
ATOM 679 N N . ARG A 1 93 ? 9.506 2.919 0.800 1.00 98.25 93 ARG A N 1
ATOM 680 C CA . ARG A 1 93 ? 9.860 2.607 -0.601 1.00 98.25 93 ARG A CA 1
ATOM 681 C C . ARG A 1 93 ? 11.351 2.351 -0.836 1.00 98.25 93 ARG A C 1
ATOM 683 O O . ARG A 1 93 ? 11.697 1.746 -1.844 1.00 98.25 93 ARG A O 1
ATOM 690 N N . TYR A 1 94 ? 12.200 2.851 0.056 1.00 96.81 94 TYR A N 1
ATOM 691 C CA . TYR A 1 94 ? 13.659 2.752 -0.023 1.00 96.81 94 TYR A CA 1
ATOM 692 C C . TYR A 1 94 ? 14.263 2.020 1.181 1.00 96.81 94 TYR A C 1
ATOM 694 O O . TYR A 1 94 ? 15.448 2.167 1.447 1.00 96.81 94 TYR A O 1
ATOM 702 N N . HIS A 1 95 ? 13.448 1.292 1.948 1.00 97.56 95 HIS A N 1
ATOM 703 C CA . HIS A 1 95 ? 13.926 0.531 3.096 1.00 97.56 95 HIS A CA 1
ATOM 704 C C . HIS A 1 95 ? 14.339 -0.874 2.648 1.00 97.56 95 HIS A C 1
ATOM 706 O O . HIS A 1 95 ? 13.511 -1.598 2.104 1.00 97.56 95 HIS A O 1
ATOM 712 N N . ASP A 1 96 ? 15.580 -1.282 2.922 1.00 95.62 96 ASP A N 1
ATOM 713 C CA . ASP A 1 96 ? 16.167 -2.526 2.388 1.00 95.62 96 ASP A CA 1
ATOM 714 C C . ASP A 1 96 ? 15.365 -3.789 2.741 1.00 95.62 96 ASP A C 1
ATOM 716 O O . ASP A 1 96 ? 15.266 -4.729 1.953 1.00 95.62 96 ASP A O 1
ATOM 720 N N . GLU A 1 97 ? 14.747 -3.813 3.922 1.00 95.81 97 GLU A N 1
ATOM 721 C CA . GLU A 1 97 ? 13.972 -4.972 4.380 1.00 95.81 97 GLU A CA 1
ATOM 722 C C . GLU A 1 97 ? 12.525 -5.020 3.860 1.00 95.81 97 GLU A C 1
ATOM 724 O O . GLU A 1 97 ? 11.878 -6.074 3.961 1.00 95.81 97 GLU A O 1
ATOM 729 N N . VAL A 1 98 ? 12.024 -3.912 3.294 1.00 98.44 98 VAL A N 1
ATOM 730 C CA . VAL A 1 98 ? 10.640 -3.764 2.824 1.00 98.44 98 VAL A CA 1
ATOM 731 C C . VAL A 1 98 ? 10.610 -3.793 1.295 1.00 98.44 98 VAL A C 1
ATOM 733 O O . VAL A 1 98 ? 11.121 -2.880 0.648 1.00 98.44 98 VAL A O 1
ATOM 736 N N . PRO A 1 99 ? 9.985 -4.804 0.672 1.00 98.31 99 PRO A N 1
ATOM 737 C CA . PRO A 1 99 ? 9.933 -4.877 -0.778 1.00 98.31 99 PRO A CA 1
ATOM 738 C C . PRO A 1 99 ? 9.042 -3.770 -1.361 1.00 98.31 99 PRO A C 1
ATOM 740 O O . PRO A 1 99 ? 7.919 -3.541 -0.905 1.00 98.31 99 PRO A O 1
ATOM 743 N N . LEU A 1 100 ? 9.530 -3.132 -2.426 1.00 98.50 100 LEU A N 1
ATOM 744 C CA . LEU A 1 100 ? 8.753 -2.249 -3.293 1.00 98.50 100 LEU A CA 1
ATOM 745 C C . LEU A 1 100 ? 8.177 -3.064 -4.455 1.00 98.50 100 LEU A C 1
ATOM 747 O O . LEU A 1 100 ? 8.933 -3.520 -5.316 1.00 98.50 100 LEU A O 1
ATOM 751 N N . VAL A 1 101 ? 6.859 -3.267 -4.484 1.00 98.38 101 VAL A N 1
ATOM 752 C CA . VAL A 1 101 ? 6.254 -4.294 -5.352 1.00 98.38 101 VAL A CA 1
ATOM 753 C C . VAL A 1 101 ? 5.322 -3.706 -6.410 1.00 98.38 101 VAL A C 1
ATOM 755 O O . VAL A 1 101 ? 4.414 -2.931 -6.108 1.00 98.38 101 VAL A O 1
ATOM 758 N N . VAL A 1 102 ? 5.519 -4.153 -7.654 1.00 98.06 102 VAL A N 1
ATOM 759 C CA . VAL A 1 102 ? 4.516 -4.156 -8.727 1.00 98.06 102 VAL A CA 1
ATOM 760 C C . VAL A 1 102 ? 4.246 -5.628 -9.063 1.00 98.06 102 VAL A C 1
ATOM 762 O O . VAL A 1 102 ? 5.174 -6.307 -9.513 1.00 98.06 102 VAL A O 1
ATOM 765 N N . PRO A 1 103 ? 3.034 -6.162 -8.820 1.00 96.44 103 PRO A N 1
ATOM 766 C CA . PRO A 1 103 ? 2.778 -7.604 -8.899 1.00 96.44 103 PRO A CA 1
ATOM 767 C C . PRO A 1 103 ? 3.203 -8.271 -10.216 1.00 96.44 103 PRO A C 1
ATOM 769 O O . PRO A 1 103 ? 3.753 -9.370 -10.202 1.00 96.44 103 PRO A O 1
ATOM 772 N N . GLU A 1 104 ? 3.016 -7.592 -11.343 1.00 96.94 104 GLU A N 1
ATOM 773 C CA . GLU A 1 104 ? 3.353 -8.070 -12.687 1.00 96.94 104 GLU A CA 1
ATOM 774 C C . GLU A 1 104 ? 4.864 -8.082 -12.982 1.00 96.94 104 GLU A C 1
ATOM 776 O O . GLU A 1 104 ? 5.294 -8.596 -14.015 1.00 96.94 104 GLU A O 1
ATOM 781 N N . ILE A 1 105 ? 5.676 -7.512 -12.089 1.00 97.81 105 ILE A N 1
ATOM 782 C CA . ILE A 1 105 ? 7.122 -7.324 -12.257 1.00 97.81 105 ILE A CA 1
ATOM 783 C C . ILE A 1 105 ? 7.905 -8.175 -11.258 1.00 97.81 105 ILE A C 1
ATOM 785 O O . ILE A 1 105 ? 8.825 -8.890 -11.646 1.00 97.81 105 ILE A O 1
ATOM 789 N N . ASN A 1 106 ? 7.573 -8.078 -9.969 1.00 97.50 106 ASN A N 1
ATOM 790 C CA . ASN A 1 106 ? 8.388 -8.634 -8.886 1.00 97.50 106 ASN A CA 1
ATOM 791 C C . ASN A 1 106 ? 7.561 -9.144 -7.694 1.00 97.50 106 ASN A C 1
ATOM 793 O O . ASN A 1 106 ? 7.979 -8.995 -6.545 1.00 97.50 106 ASN A O 1
ATOM 797 N N . SER A 1 107 ? 6.402 -9.761 -7.948 1.00 96.88 107 SER A N 1
ATOM 798 C CA . SER A 1 107 ? 5.535 -10.314 -6.892 1.00 96.88 107 SER A CA 1
ATOM 799 C C . SER A 1 107 ? 6.260 -11.261 -5.932 1.00 96.88 107 SER A C 1
ATOM 801 O O . SER A 1 107 ? 5.984 -11.227 -4.738 1.00 96.88 107 SER A O 1
ATOM 803 N N . ASP A 1 108 ? 7.241 -12.038 -6.394 1.00 97.62 108 ASP A N 1
ATOM 804 C CA . ASP A 1 108 ? 8.011 -12.949 -5.536 1.00 97.62 108 ASP A CA 1
ATOM 805 C C . ASP A 1 108 ? 8.691 -12.262 -4.341 1.00 97.62 108 ASP A C 1
ATOM 807 O O . ASP A 1 108 ? 8.852 -12.886 -3.291 1.00 97.62 108 ASP A O 1
ATOM 811 N N . ALA A 1 109 ? 9.025 -10.971 -4.452 1.00 97.31 109 ALA A N 1
ATOM 812 C CA . ALA A 1 109 ? 9.654 -10.206 -3.376 1.00 97.31 109 ALA A CA 1
ATOM 813 C C . ALA A 1 109 ? 8.756 -10.046 -2.132 1.00 97.31 109 ALA A C 1
ATOM 815 O O . ALA A 1 109 ? 9.261 -9.740 -1.053 1.00 97.31 109 ALA A O 1
ATOM 816 N N . MET A 1 110 ? 7.440 -10.258 -2.261 1.00 96.38 110 MET A N 1
ATOM 817 C CA . MET A 1 110 ? 6.493 -10.150 -1.147 1.00 96.38 110 MET A CA 1
ATOM 818 C C . MET A 1 110 ? 6.409 -11.417 -0.282 1.00 96.38 110 MET A C 1
ATOM 820 O O . MET A 1 110 ? 5.803 -11.390 0.788 1.00 96.38 110 MET A O 1
ATOM 824 N N . LYS A 1 111 ? 6.964 -12.549 -0.735 1.00 95.81 111 LYS A N 1
ATOM 825 C CA . LYS A 1 111 ? 6.825 -13.837 -0.040 1.00 95.81 111 LYS A CA 1
ATOM 826 C C . LYS A 1 111 ? 7.401 -13.760 1.377 1.00 95.81 111 LYS A C 1
ATOM 828 O O . LYS A 1 111 ? 8.560 -13.406 1.569 1.00 95.81 111 LYS A O 1
ATOM 833 N N . GLY A 1 112 ? 6.577 -14.103 2.369 1.00 95.88 112 GLY A N 1
ATOM 834 C CA . GLY A 1 112 ? 6.958 -14.081 3.787 1.00 95.88 112 GLY A CA 1
ATOM 835 C C . GLY A 1 112 ? 7.131 -12.680 4.385 1.00 95.88 112 GLY A C 1
ATOM 836 O O . GLY A 1 112 ? 7.642 -12.558 5.495 1.00 95.88 112 GLY A O 1
ATOM 837 N N . LYS A 1 113 ? 6.732 -11.619 3.672 1.00 97.94 113 LYS A N 1
ATOM 838 C CA . LYS A 1 113 ? 6.828 -10.238 4.149 1.00 97.94 113 LYS A CA 1
ATOM 839 C C . LYS A 1 113 ? 5.494 -9.787 4.731 1.00 97.94 113 LYS A C 1
ATOM 841 O O . LYS A 1 113 ? 4.450 -9.949 4.108 1.00 97.94 113 LYS A O 1
ATOM 846 N N . LEU A 1 114 ? 5.552 -9.189 5.919 1.00 98.38 114 LEU A N 1
ATOM 847 C CA . LEU A 1 114 ? 4.388 -8.600 6.585 1.00 98.38 114 LEU A CA 1
ATOM 848 C C . 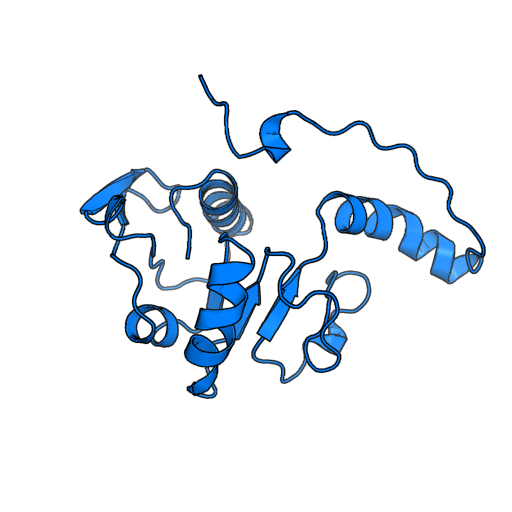LEU A 1 114 ? 4.213 -7.116 6.261 1.00 98.38 114 LEU A C 1
ATOM 850 O O . LEU A 1 114 ? 3.133 -6.587 6.457 1.00 98.38 114 LEU A O 1
ATOM 854 N N . LEU A 1 115 ? 5.239 -6.438 5.748 1.00 98.69 115 LEU A N 1
ATOM 855 C CA . LEU A 1 115 ? 5.158 -5.055 5.285 1.00 98.69 115 LEU A CA 1
ATOM 856 C C . LEU A 1 115 ? 5.618 -5.002 3.832 1.00 98.69 115 LEU A C 1
ATOM 858 O O . LEU A 1 115 ? 6.706 -5.479 3.513 1.00 98.69 115 LEU A O 1
ATOM 862 N N . VAL A 1 116 ? 4.792 -4.425 2.963 1.00 98.75 116 VAL A N 1
ATOM 863 C CA . VAL A 1 116 ? 5.069 -4.257 1.534 1.00 98.75 116 VAL A CA 1
ATOM 864 C C . VAL A 1 116 ? 4.792 -2.810 1.145 1.00 98.75 116 VAL A C 1
ATOM 866 O O . VAL A 1 116 ? 3.719 -2.277 1.430 1.00 98.75 116 VAL A O 1
ATOM 869 N N . ALA A 1 117 ? 5.747 -2.173 0.472 1.00 98.56 117 ALA A N 1
ATOM 870 C CA . ALA A 1 117 ? 5.590 -0.818 -0.034 1.00 98.56 117 ALA A CA 1
ATOM 871 C C . ALA A 1 117 ? 5.012 -0.834 -1.456 1.00 98.56 117 ALA A C 1
ATOM 873 O O . ALA A 1 117 ? 5.468 -1.575 -2.332 1.00 98.56 117 ALA A O 1
ATOM 874 N N . ASN A 1 118 ? 4.044 0.042 -1.713 1.00 97.19 118 ASN A N 1
ATOM 875 C CA . ASN A 1 118 ? 3.546 0.321 -3.052 1.00 97.19 118 ASN A CA 1
ATOM 876 C C . ASN A 1 118 ? 4.318 1.508 -3.674 1.00 97.19 118 ASN A C 1
ATOM 878 O O . ASN A 1 118 ? 4.560 2.527 -3.009 1.00 97.19 118 ASN A O 1
ATOM 882 N N . PRO A 1 119 ? 4.749 1.407 -4.946 1.00 97.00 119 PRO A N 1
ATOM 883 C CA . PRO A 1 119 ? 5.473 2.477 -5.626 1.00 97.00 119 PRO A CA 1
ATOM 884 C C . PRO A 1 119 ? 4.667 3.760 -5.787 1.00 97.00 119 PRO A C 1
ATOM 886 O O . PRO A 1 119 ? 3.454 3.814 -5.627 1.00 97.00 119 PRO A O 1
ATOM 889 N N . ASN A 1 120 ? 5.370 4.837 -6.142 1.00 95.38 120 ASN A N 1
ATOM 890 C CA . ASN A 1 120 ? 4.698 6.057 -6.566 1.00 95.38 120 ASN A CA 1
ATOM 891 C C . ASN A 1 120 ? 3.804 5.765 -7.781 1.00 95.38 120 ASN A C 1
ATOM 893 O O . ASN A 1 120 ? 4.218 5.029 -8.676 1.00 95.38 120 ASN A O 1
ATOM 897 N N . CYS A 1 121 ? 2.633 6.400 -7.857 1.00 92.81 121 CYS A N 1
ATOM 898 C CA . CYS A 1 121 ? 1.685 6.213 -8.954 1.00 92.81 121 CYS A CA 1
ATOM 899 C C . CYS A 1 121 ? 2.307 6.390 -10.351 1.00 92.81 121 CYS A C 1
ATOM 901 O O . CYS A 1 121 ? 2.039 5.590 -11.243 1.00 92.81 121 CYS A O 1
ATOM 903 N N . THR A 1 122 ? 3.190 7.375 -10.549 1.00 93.62 122 THR A N 1
ATOM 904 C CA . THR A 1 122 ? 3.853 7.560 -11.850 1.00 93.62 122 THR A CA 1
ATOM 905 C C . THR A 1 122 ? 4.852 6.455 -12.149 1.00 93.62 122 THR A C 1
ATOM 907 O O . THR A 1 122 ? 4.976 6.039 -13.296 1.00 93.62 122 THR A O 1
ATOM 910 N N . THR A 1 123 ? 5.545 5.959 -11.123 1.00 94.69 123 THR A N 1
ATOM 911 C CA . THR A 1 123 ? 6.476 4.837 -11.256 1.00 94.69 123 THR A CA 1
ATOM 912 C C . THR A 1 123 ? 5.727 3.549 -11.565 1.00 94.69 123 THR A C 1
ATOM 914 O O . THR A 1 123 ? 6.140 2.846 -12.474 1.00 94.69 123 THR A O 1
ATOM 917 N N . ALA A 1 124 ? 4.620 3.261 -10.873 1.00 94.88 124 ALA A N 1
ATOM 918 C CA . ALA A 1 124 ? 3.812 2.064 -11.102 1.00 94.88 124 ALA A CA 1
ATOM 919 C C . ALA A 1 124 ? 3.331 1.986 -12.560 1.00 94.88 124 ALA A C 1
ATOM 921 O O . ALA A 1 124 ? 3.572 0.997 -13.248 1.00 94.88 124 ALA A O 1
ATOM 922 N N . ILE A 1 125 ? 2.734 3.075 -13.058 1.00 94.94 125 ILE A N 1
ATOM 923 C CA . ILE A 1 125 ? 2.205 3.149 -14.426 1.00 94.94 125 ILE A CA 1
ATOM 924 C C . ILE A 1 125 ? 3.336 3.067 -15.460 1.00 94.94 125 ILE A C 1
ATOM 926 O O . ILE A 1 125 ? 3.230 2.322 -16.432 1.00 94.94 125 ILE A O 1
ATOM 930 N N . ALA A 1 126 ? 4.440 3.795 -15.253 1.00 96.38 126 ALA A N 1
ATOM 931 C CA . ALA A 1 126 ? 5.577 3.740 -16.168 1.00 96.38 126 ALA A CA 1
ATOM 932 C C . ALA A 1 126 ? 6.225 2.347 -16.187 1.00 96.38 126 ALA A C 1
ATOM 934 O O . ALA A 1 126 ? 6.552 1.837 -17.256 1.00 96.38 126 ALA A O 1
ATOM 935 N N . ALA A 1 127 ? 6.382 1.712 -15.024 1.00 96.88 127 ALA A N 1
ATOM 936 C CA . ALA A 1 127 ? 6.998 0.397 -14.901 1.00 96.88 127 ALA A CA 1
ATOM 937 C C . ALA A 1 127 ? 6.211 -0.672 -15.668 1.00 96.88 127 ALA A C 1
ATOM 939 O O . ALA A 1 127 ? 6.831 -1.477 -16.354 1.00 96.88 127 ALA A O 1
ATOM 940 N N . MET A 1 128 ? 4.876 -0.628 -15.653 1.00 96.94 128 MET A N 1
ATOM 941 C CA . MET A 1 128 ? 4.043 -1.551 -16.436 1.00 96.94 128 MET A CA 1
ATOM 942 C C . MET A 1 128 ? 4.338 -1.500 -17.941 1.00 96.94 128 MET A C 1
ATOM 944 O O . MET A 1 128 ? 4.399 -2.539 -18.594 1.00 96.94 128 MET A O 1
ATOM 948 N N . ALA A 1 129 ? 4.567 -0.306 -18.494 1.00 96.31 129 ALA A N 1
ATOM 949 C CA . ALA A 1 129 ? 4.917 -0.149 -19.906 1.00 96.31 129 ALA A CA 1
ATOM 950 C C . ALA A 1 129 ? 6.388 -0.505 -20.187 1.00 96.31 129 ALA A C 1
ATOM 952 O O . ALA A 1 129 ? 6.716 -1.103 -21.211 1.00 96.31 129 ALA A O 1
ATOM 953 N N . LEU A 1 130 ? 7.289 -0.126 -19.278 1.00 97.75 130 LEU A N 1
ATOM 954 C CA . LEU A 1 130 ? 8.733 -0.264 -19.467 1.00 97.75 130 LEU A CA 1
ATOM 955 C C . LEU A 1 130 ? 9.242 -1.678 -19.191 1.00 97.75 130 LEU A C 1
ATOM 957 O O . LEU A 1 130 ? 10.222 -2.088 -19.806 1.00 97.75 130 LEU A O 1
ATOM 961 N N . TRP A 1 131 ? 8.607 -2.428 -18.291 1.00 98.06 131 TRP A N 1
ATOM 962 C CA . TRP A 1 131 ? 9.055 -3.758 -17.888 1.00 98.06 131 TRP A CA 1
ATOM 963 C C . TRP A 1 131 ? 9.174 -4.755 -19.047 1.00 98.06 131 TRP A C 1
ATOM 965 O O . TRP A 1 131 ? 10.272 -5.286 -19.229 1.00 98.06 131 TRP A O 1
ATOM 975 N N . PRO A 1 132 ? 8.147 -4.984 -19.892 1.00 97.75 132 PRO A N 1
ATOM 976 C CA . PRO A 1 132 ? 8.282 -5.908 -21.020 1.00 97.75 132 PRO A CA 1
ATOM 977 C C . PRO A 1 132 ? 9.359 -5.462 -22.025 1.00 97.75 132 PRO A C 1
ATOM 979 O O . PRO A 1 132 ? 10.062 -6.296 -22.597 1.00 97.75 132 PRO A O 1
ATOM 982 N N . LEU A 1 133 ? 9.546 -4.149 -22.208 1.00 97.94 133 LEU A N 1
ATOM 983 C CA . LEU A 1 133 ? 10.612 -3.607 -23.057 1.00 97.94 133 LEU A CA 1
ATOM 984 C C . LEU A 1 133 ? 11.995 -3.845 -22.443 1.00 97.94 133 LEU A C 1
ATOM 986 O O . LEU A 1 133 ? 12.932 -4.221 -23.146 1.00 97.94 133 LEU A O 1
ATOM 990 N N . HIS A 1 134 ? 12.124 -3.661 -21.131 1.00 98.00 134 HIS A N 1
ATOM 991 C CA . HIS A 1 134 ? 13.358 -3.916 -20.403 1.00 98.00 134 HIS A CA 1
ATOM 992 C C . HIS A 1 134 ? 13.736 -5.396 -20.419 1.00 98.00 134 HIS A C 1
ATOM 994 O O . HIS A 1 134 ? 14.895 -5.708 -20.675 1.00 98.00 134 HIS A O 1
ATOM 1000 N N . GLN A 1 135 ? 12.769 -6.296 -20.236 1.00 97.62 135 GLN A N 1
ATOM 1001 C CA . GLN A 1 135 ? 12.991 -7.741 -20.316 1.00 97.62 135 GLN A CA 1
ATOM 1002 C C . GLN A 1 135 ? 13.537 -8.166 -21.685 1.00 97.62 135 GLN A C 1
ATOM 1004 O O . GLN A 1 135 ? 14.423 -9.011 -21.762 1.00 97.62 135 GLN A O 1
ATOM 1009 N N . ARG A 1 136 ? 13.047 -7.558 -22.773 1.00 97.88 136 ARG A N 1
ATOM 1010 C CA . ARG A 1 136 ? 13.452 -7.936 -24.133 1.00 97.88 136 ARG A CA 1
ATOM 1011 C C . ARG A 1 136 ? 14.722 -7.248 -24.631 1.00 97.88 136 ARG A C 1
ATOM 1013 O O . ARG A 1 136 ? 15.467 -7.847 -25.401 1.00 97.88 136 ARG A O 1
ATOM 1020 N N . PHE A 1 137 ? 14.944 -5.992 -24.251 1.00 97.88 137 PHE A N 1
ATOM 1021 C CA . PHE A 1 137 ? 15.978 -5.147 -24.862 1.00 97.88 137 PHE A CA 1
ATOM 1022 C C . PHE A 1 137 ? 16.955 -4.527 -23.861 1.00 97.88 137 PHE A C 1
ATOM 1024 O O . PHE A 1 137 ? 17.876 -3.829 -24.276 1.00 97.88 137 PHE A O 1
ATOM 1031 N N . THR A 1 138 ? 16.762 -4.748 -22.559 1.00 97.38 138 THR A N 1
ATOM 1032 C CA . THR A 1 138 ? 17.584 -4.185 -21.478 1.00 97.38 138 THR A CA 1
ATOM 1033 C C . THR A 1 138 ? 17.742 -2.666 -21.598 1.00 97.38 138 THR A C 1
ATOM 1035 O O . THR A 1 138 ? 18.780 -2.140 -22.005 1.00 97.38 138 THR A O 1
ATOM 1038 N N . LEU A 1 139 ? 16.694 -1.932 -21.212 1.00 96.94 139 LEU A N 1
ATOM 1039 C CA . LEU A 1 139 ? 16.710 -0.465 -21.202 1.00 96.94 139 LEU A CA 1
ATOM 1040 C C . LEU A 1 139 ? 17.903 0.078 -20.396 1.00 96.94 139 LEU A C 1
ATOM 1042 O O . LEU A 1 139 ? 18.104 -0.307 -19.245 1.00 96.94 139 LEU A O 1
ATOM 1046 N N . ARG A 1 140 ? 18.665 1.002 -20.994 1.00 97.56 140 ARG A N 1
ATOM 1047 C CA . ARG A 1 140 ? 19.827 1.664 -20.363 1.00 97.56 140 ARG A CA 1
ATOM 1048 C C . ARG A 1 140 ? 19.521 3.057 -19.826 1.00 97.56 140 ARG A C 1
ATOM 1050 O O . ARG A 1 140 ? 20.143 3.496 -18.867 1.00 97.56 140 ARG A O 1
ATOM 1057 N N . LYS A 1 141 ? 18.586 3.762 -20.461 1.00 97.12 141 LYS A N 1
ATOM 1058 C CA . LYS A 1 141 ? 18.188 5.121 -20.097 1.00 97.12 141 LYS A CA 1
ATOM 1059 C C . LYS A 1 141 ? 16.719 5.320 -20.431 1.00 97.12 141 LYS A C 1
ATOM 1061 O O . LYS A 1 141 ? 16.264 4.913 -21.495 1.00 97.12 141 LYS A O 1
ATOM 1066 N N . VAL A 1 142 ? 16.009 5.972 -19.523 1.00 95.56 142 VAL A N 1
ATOM 1067 C CA . VAL A 1 142 ? 14.610 6.359 -19.682 1.00 95.56 142 VAL A CA 1
ATOM 1068 C C . VAL A 1 142 ? 14.526 7.856 -19.399 1.00 95.56 142 VAL A C 1
ATOM 1070 O O . VAL A 1 142 ? 15.010 8.319 -18.369 1.00 95.56 142 VAL A O 1
ATOM 1073 N N . ILE A 1 143 ? 13.961 8.620 -20.333 1.00 96.81 143 ILE A N 1
ATOM 1074 C CA . ILE A 1 143 ? 13.675 10.050 -20.170 1.00 96.81 143 ILE A CA 1
ATOM 1075 C C . ILE A 1 143 ? 12.155 10.181 -20.213 1.00 96.81 143 ILE A C 1
ATOM 1077 O O . ILE A 1 143 ? 11.539 9.779 -21.196 1.00 96.81 143 ILE A O 1
ATOM 1081 N N . VAL A 1 144 ? 11.552 10.686 -19.136 1.00 94.50 144 VAL A N 1
ATOM 1082 C CA . VAL A 1 144 ? 10.092 10.751 -18.974 1.00 94.50 144 VAL A CA 1
ATOM 1083 C C . VAL A 1 144 ? 9.689 12.167 -18.588 1.00 94.50 144 VAL A C 1
ATOM 1085 O O . VAL A 1 144 ? 10.211 12.726 -17.626 1.00 94.50 144 VAL A O 1
ATOM 1088 N N . SER A 1 145 ? 8.706 12.708 -19.303 1.00 95.56 145 SER A N 1
ATOM 1089 C CA . SER A 1 145 ? 7.979 13.922 -18.931 1.00 95.56 145 SER A CA 1
ATOM 1090 C C . SER A 1 145 ? 6.574 13.523 -18.491 1.00 95.56 145 SER A C 1
ATOM 1092 O O . SER A 1 145 ? 5.851 12.874 -19.244 1.00 95.56 145 SER A O 1
ATOM 1094 N N . THR A 1 146 ? 6.187 13.864 -17.261 1.00 93.19 146 THR A N 1
ATOM 1095 C CA . THR A 1 146 ? 4.878 13.476 -16.713 1.00 93.19 146 THR A CA 1
ATOM 1096 C C . THR A 1 146 ? 3.888 14.630 -16.763 1.00 93.19 146 THR A C 1
ATOM 1098 O O . THR A 1 146 ? 4.222 15.732 -16.335 1.00 93.19 146 THR A O 1
ATOM 1101 N N . TYR A 1 147 ? 2.651 14.342 -17.156 1.00 92.75 147 TYR A N 1
ATOM 1102 C CA . TYR A 1 147 ? 1.524 15.275 -17.125 1.00 92.75 147 TYR A CA 1
ATOM 1103 C C . TYR A 1 147 ? 0.484 14.714 -16.159 1.00 92.75 147 TYR A C 1
ATOM 1105 O O . TYR A 1 147 ? -0.262 13.799 -16.495 1.00 92.75 147 TYR A O 1
ATOM 1113 N N . GLN A 1 148 ? 0.514 15.174 -14.911 1.00 86.81 148 GLN A N 1
ATOM 1114 C CA . GLN A 1 148 ? -0.233 14.539 -13.826 1.00 86.81 148 GLN A CA 1
ATOM 1115 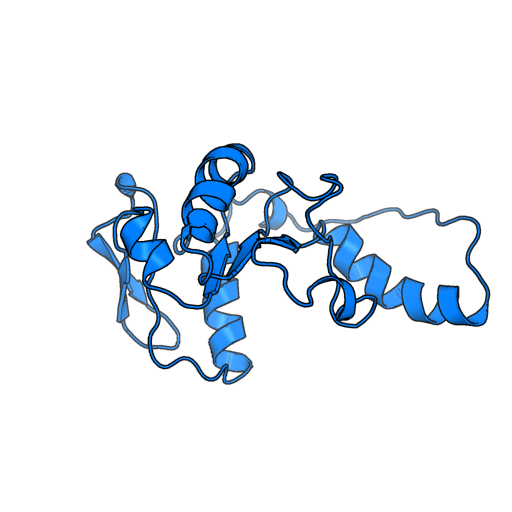C C . GLN A 1 148 ? -1.531 15.284 -13.529 1.00 86.81 148 GLN A C 1
ATOM 1117 O O . GLN A 1 148 ? -1.557 16.512 -13.492 1.00 86.81 148 GLN A O 1
ATO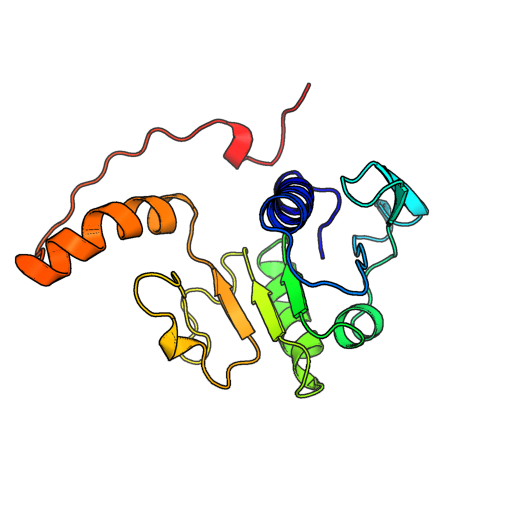M 1122 N N . ALA A 1 149 ? -2.598 14.528 -13.277 1.00 83.25 149 ALA A N 1
ATOM 1123 C CA . ALA A 1 149 ? -3.898 15.083 -12.924 1.00 83.25 149 ALA A CA 1
ATOM 1124 C C . ALA A 1 149 ? -3.889 15.754 -11.535 1.00 83.25 149 ALA A C 1
ATOM 1126 O O . ALA A 1 149 ? -3.190 15.317 -10.617 1.00 83.25 149 ALA A O 1
ATOM 1127 N N . GLY A 1 150 ? -4.732 16.779 -11.360 1.00 75.19 150 GLY A N 1
ATOM 1128 C CA . GLY A 1 150 ? -4.868 17.528 -10.101 1.00 75.19 150 GLY A CA 1
ATOM 1129 C C . GLY A 1 150 ? -5.359 16.697 -8.907 1.00 75.19 150 GLY A C 1
ATOM 1130 O O . GLY A 1 150 ? -5.112 17.066 -7.761 1.00 75.19 150 GLY A O 1
ATOM 1131 N N . SER A 1 151 ? -5.962 15.528 -9.153 1.00 66.06 151 SER A N 1
ATOM 1132 C CA . SER A 1 151 ? -6.372 14.568 -8.115 1.00 66.06 151 SER A CA 1
ATOM 1133 C C . SER A 1 151 ? -5.213 14.085 -7.230 1.00 66.06 151 SER A C 1
ATOM 1135 O O . SER A 1 151 ? -5.440 13.625 -6.112 1.00 66.06 151 SER A O 1
ATOM 1137 N N . ARG A 1 152 ? -3.959 14.242 -7.680 1.00 51.34 152 ARG A N 1
ATOM 1138 C CA . ARG A 1 152 ? -2.750 13.850 -6.940 1.00 51.34 152 ARG A CA 1
ATOM 1139 C C . ARG A 1 152 ? -2.526 14.654 -5.649 1.00 51.34 152 ARG A C 1
ATOM 1141 O O . ARG A 1 152 ? -1.828 14.172 -4.764 1.00 51.34 152 ARG A O 1
ATOM 1148 N N . GLY A 1 153 ? -3.116 15.849 -5.525 1.00 52.66 153 GLY A N 1
ATOM 1149 C CA . GLY A 1 153 ? -2.994 16.717 -4.344 1.00 52.66 153 GLY A CA 1
ATOM 1150 C C . GLY A 1 153 ? -3.915 16.359 -3.172 1.00 52.66 153 GLY A C 1
ATOM 1151 O O . GLY A 1 153 ? -3.898 17.055 -2.162 1.00 52.66 153 GLY A O 1
ATOM 1152 N N . GLY A 1 154 ? -4.749 15.319 -3.292 1.00 50.78 154 GLY A N 1
ATOM 1153 C CA . GLY A 1 154 ? -5.664 14.894 -2.225 1.00 50.78 154 GLY A CA 1
ATOM 1154 C C . GLY A 1 154 ? -6.826 15.856 -1.936 1.00 50.78 154 GLY A C 1
ATOM 1155 O O . GLY A 1 154 ? -7.631 15.576 -1.052 1.00 50.78 154 GLY A O 1
ATOM 1156 N N . GLY A 1 155 ? -6.949 16.958 -2.680 1.00 48.72 155 GLY A N 1
ATOM 1157 C CA . GLY A 1 155 ? -8.019 17.940 -2.534 1.00 48.72 155 GLY A CA 1
ATOM 1158 C C . GLY A 1 155 ? -8.650 18.275 -3.880 1.00 48.72 155 GLY A C 1
ATOM 1159 O O . GLY A 1 155 ? -7.966 18.755 -4.780 1.00 48.72 155 GLY A O 1
ATOM 1160 N N . GLY A 1 156 ? -9.958 18.045 -4.000 1.00 39.03 156 GLY A N 1
ATOM 1161 C CA . GLY A 1 156 ? -10.758 18.592 -5.094 1.00 39.03 156 GLY A CA 1
ATOM 1162 C C . GLY A 1 156 ? -11.686 17.600 -5.787 1.00 39.03 156 GLY A C 1
ATOM 1163 O O . GLY A 1 156 ? -11.575 17.399 -6.991 1.00 39.03 156 GLY A O 1
ATOM 1164 N N . ARG A 1 157 ? -12.673 17.065 -5.066 1.00 43.06 157 ARG A N 1
ATOM 1165 C CA . ARG A 1 157 ? -14.040 17.166 -5.587 1.00 43.06 157 ARG A CA 1
ATOM 1166 C C . ARG A 1 157 ? -14.634 18.397 -4.905 1.00 43.06 157 ARG A C 1
ATOM 1168 O O . ARG A 1 157 ? -14.677 18.443 -3.678 1.00 43.06 157 ARG A O 1
ATOM 1175 N N . ARG A 1 158 ? -14.891 19.439 -5.699 1.00 37.19 158 ARG A N 1
ATOM 1176 C CA . ARG A 1 158 ? -15.803 20.514 -5.297 1.00 37.19 158 ARG A CA 1
ATOM 1177 C C . ARG A 1 158 ? -17.197 19.931 -5.126 1.00 37.19 158 ARG A C 1
ATOM 1179 O O . ARG A 1 158 ? -17.488 18.960 -5.862 1.00 37.19 158 ARG A O 1
#

InterPro domains:
  IPR000534 Semialdehyde dehydrogenase, NAD-binding [PF01118] (1-111)
  IPR000534 Semialdehyde dehydrogenase, NAD-binding [SM00859] (1-113)
  IPR036291 NAD(P)-binding domain superfamily [SSF51735] (1-147)

Secondary structure (DSSP, 8-state):
--TTSHHHHHHHHHHHHTT---S---EEE-GGGTTPEEEETTEEEEEEEP-HHHHHTSSEEEE-S-HHHHHHHHHHHHTTSSPEEEE-SSTTTT-TTS-B--HHHHGGGGTT-SEEEPPPHHHHHHHHHHHHHHHHH------------GGGGS----

Foldseek 3Di:
DQCPFPVNQVVQVVCVVVVPPDPDDAAEDAPVQFQDWDQGPVGTDGYHYDDLVSLLVDQEDEDPDELVCCLPRVCSNCVVVGYAYEYAYPNCCPPPQEEADDCVACVVSCPSPRYHYHDDPVCNVVCVVCVVVCVVPNDDDDDDDDDDDPVVVRDDPD